Protein AF-A0A817XS03-F1 (afdb_monomer)

Secondary structure (DSSP, 8-state):
--SSSS----------S----------S--HHHHHHHHHHHHHHHHHHHHHHHHHHHHHHHHHHHHHHHHHHHHHHHHHHHHHHH-

pLD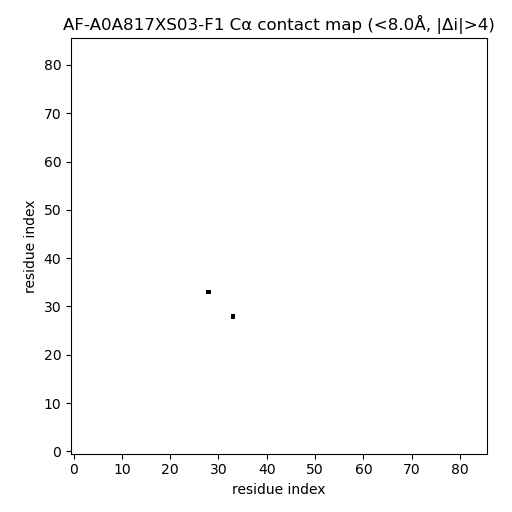DT: mean 74.99, std 17.76, range [45.47, 96.81]

Structure (mmCIF, N/CA/C/O backbone):
data_AF-A0A817XS03-F1
#
_entry.id   AF-A0A817XS03-F1
#
loop_
_atom_site.group_PDB
_atom_site.id
_atom_site.type_symbol
_atom_site.label_atom_id
_atom_site.label_alt_id
_atom_site.label_comp_id
_atom_site.label_asym_id
_atom_site.label_entity_id
_atom_site.label_seq_id
_atom_site.pdbx_PDB_ins_code
_atom_site.Cartn_x
_atom_site.Cartn_y
_atom_site.Cartn_z
_atom_site.occupancy
_atom_site.B_iso_or_equiv
_atom_site.auth_seq_id
_atom_site.auth_comp_id
_atom_site.auth_asym_id
_atom_site.auth_atom_id
_atom_site.pdbx_PDB_model_num
ATOM 1 N N . LEU A 1 1 ? 20.812 22.769 -87.652 1.00 46.66 1 LEU A N 1
ATOM 2 C CA . LEU A 1 1 ? 21.127 21.684 -86.689 1.00 46.66 1 LEU A CA 1
ATOM 3 C C . LEU A 1 1 ? 21.972 22.232 -85.529 1.00 46.66 1 LEU A C 1
ATOM 5 O O . LEU A 1 1 ? 23.043 21.715 -85.262 1.00 46.66 1 LEU A O 1
ATOM 9 N N . TYR A 1 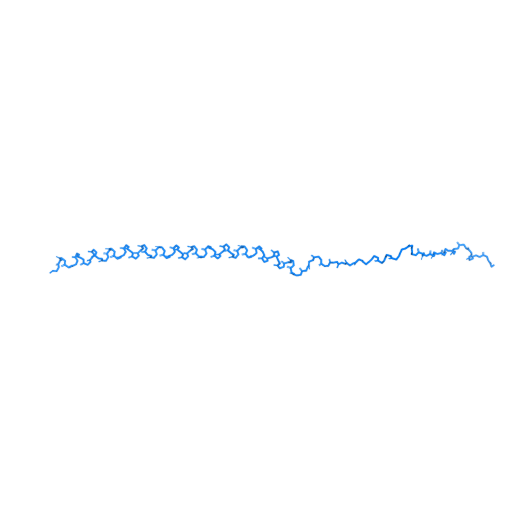2 ? 21.520 23.295 -84.858 1.00 52.25 2 TYR A N 1
ATOM 10 C CA . TYR A 1 2 ? 22.275 23.946 -83.778 1.00 52.25 2 TYR A CA 1
ATOM 11 C C . TYR A 1 2 ? 21.293 24.588 -82.800 1.00 52.25 2 TYR A C 1
ATOM 13 O O . TYR A 1 2 ? 21.103 25.793 -82.830 1.00 52.25 2 TYR A O 1
ATOM 21 N N . GLU A 1 3 ? 20.604 23.787 -81.988 1.00 55.41 3 GLU A N 1
ATOM 22 C CA . GLU A 1 3 ? 19.770 24.364 -80.917 1.00 55.41 3 GLU A CA 1
ATOM 23 C C . GLU A 1 3 ? 19.504 23.423 -79.736 1.00 55.41 3 GLU A C 1
ATOM 25 O O . GLU A 1 3 ? 18.610 23.662 -78.936 1.00 55.41 3 GLU A O 1
ATOM 30 N N . VAL A 1 4 ? 20.291 22.353 -79.585 1.00 55.12 4 VAL A N 1
ATOM 31 C CA . VAL A 1 4 ? 20.110 21.386 -78.481 1.00 55.12 4 VAL A CA 1
ATOM 32 C C . VAL A 1 4 ? 21.304 21.296 -77.529 1.00 55.12 4 VAL A C 1
ATOM 34 O O . VAL A 1 4 ? 21.297 20.486 -76.612 1.00 55.12 4 VAL A O 1
ATOM 37 N N . GLN A 1 5 ? 22.323 22.146 -77.692 1.00 57.03 5 GLN A N 1
ATOM 38 C CA . GLN A 1 5 ? 23.542 22.085 -76.870 1.00 57.03 5 GLN A CA 1
ATOM 39 C C . GLN A 1 5 ? 23.520 22.936 -75.592 1.00 57.03 5 GLN A C 1
ATOM 41 O O . GLN A 1 5 ? 24.503 22.922 -74.861 1.00 57.03 5 GLN A O 1
ATOM 46 N N . ASN A 1 6 ? 22.436 23.654 -75.283 1.00 49.41 6 ASN A N 1
ATOM 47 C CA . ASN A 1 6 ? 22.464 24.651 -74.204 1.00 49.41 6 ASN A CA 1
ATOM 48 C C . ASN A 1 6 ? 21.835 24.214 -72.876 1.00 49.41 6 ASN A C 1
ATOM 50 O O . ASN A 1 6 ? 21.613 25.055 -72.010 1.00 49.41 6 ASN A O 1
ATOM 54 N N . ASN A 1 7 ? 21.526 22.926 -72.700 1.00 53.19 7 ASN A N 1
ATOM 55 C CA . ASN A 1 7 ? 20.934 22.468 -71.444 1.00 53.19 7 ASN A CA 1
ATOM 56 C C . ASN A 1 7 ? 21.259 21.007 -71.103 1.00 53.19 7 ASN A C 1
ATOM 58 O O . ASN A 1 7 ? 20.372 20.213 -70.803 1.00 53.19 7 ASN A O 1
ATOM 62 N N . PHE A 1 8 ? 22.536 20.632 -71.180 1.00 55.00 8 PHE A N 1
ATOM 63 C CA . PHE A 1 8 ? 23.008 19.378 -70.596 1.00 55.00 8 PHE A CA 1
ATOM 64 C C . PHE A 1 8 ? 23.741 19.685 -69.291 1.00 55.00 8 PHE A C 1
ATOM 66 O O . PHE A 1 8 ? 24.919 20.030 -69.287 1.00 55.00 8 PHE A O 1
ATOM 73 N N . VAL A 1 9 ? 23.022 19.569 -68.175 1.00 58.06 9 VAL A N 1
ATOM 74 C CA . VAL A 1 9 ? 23.608 19.474 -66.835 1.00 58.06 9 VAL A CA 1
ATOM 75 C C . VAL A 1 9 ? 23.644 17.995 -66.477 1.00 58.06 9 VAL A C 1
ATOM 77 O O . VAL A 1 9 ? 22.601 17.368 -66.303 1.00 58.06 9 VAL A O 1
ATOM 80 N N . SER A 1 10 ? 24.848 17.430 -66.405 1.00 52.97 10 SER A N 1
ATOM 81 C CA . SER A 1 10 ? 25.065 16.074 -65.906 1.00 52.97 10 SER A CA 1
ATOM 82 C C . SER A 1 10 ? 25.435 16.174 -64.431 1.00 52.97 10 SER A C 1
ATOM 84 O O . SER A 1 10 ? 26.520 16.641 -64.091 1.00 52.97 10 SER A O 1
ATOM 86 N N . LEU A 1 11 ? 24.500 15.804 -63.557 1.00 52.28 11 LEU A N 1
ATOM 87 C CA . LEU A 1 11 ? 24.699 15.772 -62.112 1.00 52.28 11 LEU A CA 1
ATOM 88 C C . LEU A 1 11 ? 25.141 14.360 -61.721 1.00 52.28 11 LEU A C 1
ATOM 90 O O . LEU A 1 11 ? 24.320 13.451 -61.618 1.00 52.28 11 LEU A O 1
ATOM 94 N N . GLU A 1 12 ? 26.439 14.176 -61.523 1.00 57.00 12 GLU A N 1
ATOM 95 C CA . GLU A 1 12 ? 26.994 12.933 -60.997 1.00 57.00 12 GLU A CA 1
ATOM 96 C C . GLU A 1 12 ? 27.105 13.055 -59.475 1.00 57.00 12 GLU A C 1
ATOM 98 O O . GLU A 1 12 ? 27.998 13.709 -58.938 1.00 57.00 12 GLU A O 1
ATOM 103 N N . VAL A 1 13 ? 26.128 12.484 -58.770 1.00 55.09 13 VAL A N 1
ATOM 104 C CA . VAL A 1 13 ? 26.114 12.453 -57.305 1.00 55.09 13 VAL A CA 1
ATOM 105 C C . VAL A 1 13 ? 27.016 11.312 -56.850 1.00 55.09 13 VAL A C 1
ATOM 107 O O . VAL A 1 13 ? 26.607 10.153 -56.807 1.00 55.09 13 VAL A O 1
ATOM 110 N N . VAL A 1 14 ? 28.256 11.646 -56.509 1.00 5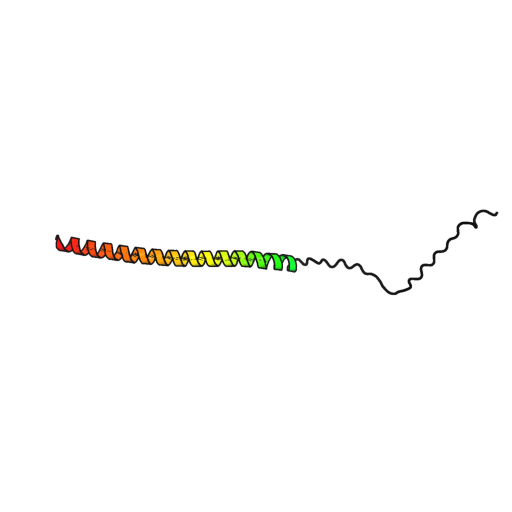7.41 14 VAL A N 1
ATOM 111 C CA . VAL A 1 14 ? 29.156 10.743 -55.792 1.00 57.41 14 VAL A CA 1
ATOM 112 C C . VAL A 1 14 ? 28.816 10.845 -54.307 1.00 57.41 14 VAL A C 1
ATOM 114 O O . VAL A 1 14 ? 29.061 11.869 -53.675 1.00 57.41 14 VAL A O 1
ATOM 117 N N . CYS A 1 15 ? 28.211 9.798 -53.743 1.00 49.53 15 CYS A N 1
ATOM 118 C CA . CYS A 1 15 ? 28.008 9.695 -52.300 1.00 49.53 15 CYS A CA 1
ATOM 119 C C . CYS A 1 15 ? 29.376 9.563 -51.612 1.00 49.53 15 CYS A C 1
ATOM 121 O O . CYS A 1 15 ? 29.977 8.492 -51.623 1.00 49.53 15 CYS A O 1
ATOM 123 N N . GLU A 1 16 ? 29.869 10.658 -51.029 1.00 56.41 16 GLU A N 1
ATOM 124 C CA . GLU A 1 16 ? 31.186 10.751 -50.376 1.00 56.41 16 GLU A CA 1
ATOM 125 C C . GLU A 1 16 ? 31.287 9.927 -49.075 1.00 56.41 16 GLU A C 1
ATOM 127 O O . GLU A 1 16 ? 32.369 9.757 -48.517 1.00 56.41 16 GLU A O 1
ATOM 132 N N . SER A 1 17 ? 30.192 9.341 -48.588 1.00 47.41 17 SER A N 1
ATOM 133 C CA . SER A 1 17 ? 30.227 8.517 -47.385 1.00 47.41 17 SER A CA 1
ATOM 134 C C . SER A 1 17 ? 29.214 7.374 -47.418 1.00 47.41 17 SER A C 1
ATOM 136 O O . SER A 1 17 ? 28.037 7.541 -47.732 1.00 47.41 17 SER A O 1
ATOM 138 N N . THR A 1 18 ? 29.680 6.186 -47.022 1.00 52.38 18 THR A N 1
ATOM 139 C CA . THR A 1 18 ? 28.877 5.012 -46.638 1.00 52.38 18 THR A CA 1
ATOM 140 C C . THR A 1 18 ? 28.120 5.301 -45.337 1.00 52.38 18 THR A C 1
ATOM 142 O O . THR A 1 18 ? 28.286 4.617 -44.330 1.00 52.38 18 THR A O 1
ATOM 145 N N . GLN A 1 19 ? 27.337 6.372 -45.301 1.00 47.56 19 GLN A N 1
ATOM 146 C CA . GLN A 1 19 ? 26.492 6.718 -44.170 1.00 47.56 19 GLN A CA 1
ATOM 147 C C 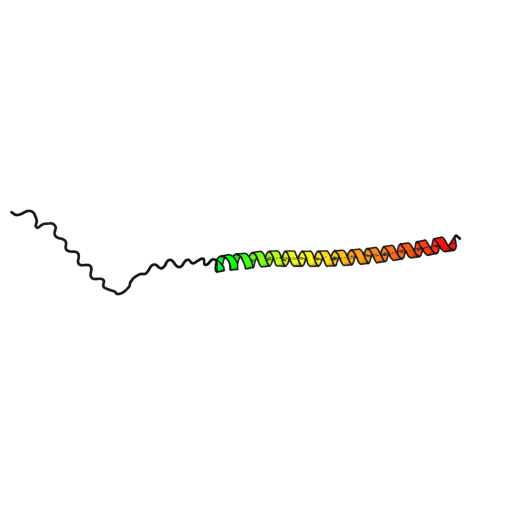. GLN A 1 19 ? 25.053 6.704 -44.653 1.00 47.56 19 GLN A C 1
ATOM 149 O O . GLN A 1 19 ? 24.488 7.695 -45.102 1.00 47.56 19 GLN A O 1
ATOM 154 N N . VAL A 1 20 ? 24.471 5.508 -44.587 1.00 50.62 20 VAL A N 1
ATOM 155 C CA . VAL A 1 20 ? 23.027 5.334 -44.668 1.00 50.62 20 VAL A CA 1
ATOM 156 C C . VAL A 1 20 ? 22.459 5.959 -43.397 1.00 50.62 20 VAL A C 1
ATOM 158 O O . VAL A 1 20 ? 22.480 5.330 -42.338 1.00 50.62 20 VAL A O 1
ATOM 161 N N . GLU A 1 21 ? 21.997 7.208 -43.474 1.00 53.00 21 GLU A N 1
ATOM 162 C CA . GLU A 1 21 ? 21.179 7.802 -42.417 1.00 53.00 21 GLU A CA 1
ATOM 163 C C . GLU A 1 21 ? 19.839 7.065 -42.361 1.00 53.00 21 GLU A C 1
ATOM 165 O O . GLU A 1 21 ? 18.833 7.445 -42.960 1.00 53.00 21 GLU A O 1
ATOM 170 N N . ASN A 1 22 ? 19.839 5.947 -41.642 1.00 48.03 22 ASN A N 1
ATOM 171 C CA . ASN A 1 22 ? 18.619 5.287 -41.236 1.00 48.03 22 ASN A CA 1
ATOM 172 C C . ASN A 1 22 ? 17.965 6.160 -40.164 1.00 48.03 22 ASN A C 1
ATOM 174 O O . ASN A 1 22 ? 18.321 6.085 -38.989 1.00 48.03 22 ASN A O 1
ATOM 178 N N . TYR A 1 23 ? 16.980 6.962 -40.564 1.00 48.25 23 TYR A N 1
ATOM 179 C CA . TYR A 1 23 ? 16.009 7.563 -39.653 1.00 48.25 23 TYR A CA 1
ATOM 180 C C . TYR A 1 23 ? 15.141 6.448 -39.059 1.00 48.25 23 TYR A C 1
A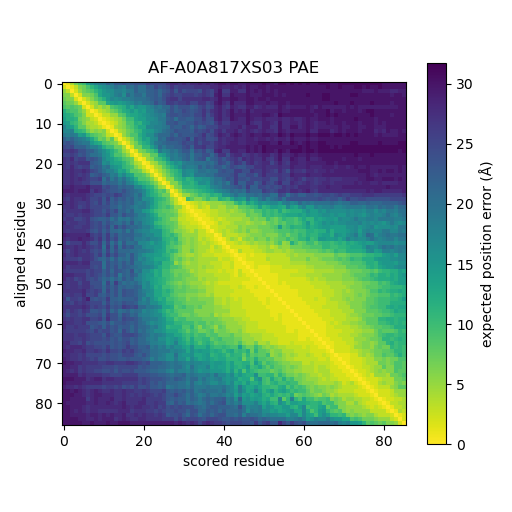TOM 182 O O . TYR A 1 23 ? 13.979 6.261 -39.422 1.00 48.25 23 TYR A O 1
ATOM 190 N N . THR A 1 24 ? 15.710 5.654 -38.152 1.00 52.12 24 THR A N 1
ATOM 191 C CA . THR A 1 24 ? 14.920 4.761 -37.315 1.00 52.12 24 THR A CA 1
ATOM 192 C C . THR A 1 24 ? 14.143 5.661 -36.371 1.00 52.12 24 THR A C 1
ATOM 194 O O . THR A 1 24 ? 14.692 6.154 -35.386 1.00 52.12 24 THR A O 1
ATOM 197 N N . GLN A 1 25 ? 12.873 5.915 -36.685 1.00 45.47 25 GLN A N 1
ATOM 198 C CA . GLN A 1 25 ? 11.922 6.396 -35.694 1.00 45.47 25 GLN A CA 1
ATOM 199 C C . GLN A 1 25 ? 11.882 5.341 -34.587 1.00 45.47 25 GLN A C 1
ATOM 201 O O . GLN A 1 25 ? 11.150 4.356 -34.674 1.00 45.47 25 GLN A O 1
ATOM 206 N N . GLN A 1 26 ? 12.737 5.491 -33.576 1.00 53.50 26 GLN A N 1
ATOM 207 C CA . GLN A 1 26 ? 12.600 4.743 -32.344 1.00 53.50 26 GLN A CA 1
ATOM 208 C C . GLN A 1 26 ? 11.247 5.165 -31.790 1.00 53.50 26 GLN A C 1
ATOM 210 O O . GLN A 1 26 ? 11.056 6.326 -31.428 1.00 53.50 26 GLN A O 1
ATOM 215 N N . ALA A 1 27 ? 10.283 4.246 -31.800 1.00 53.50 27 ALA A N 1
ATOM 216 C CA . ALA A 1 27 ? 9.051 4.397 -31.053 1.00 53.50 27 ALA A CA 1
ATOM 217 C C . ALA A 1 27 ? 9.445 4.534 -29.574 1.00 53.50 27 ALA A C 1
ATOM 219 O O . ALA A 1 27 ? 9.575 3.551 -28.857 1.00 53.50 27 ALA A O 1
ATOM 220 N N . SER A 1 28 ? 9.716 5.772 -29.157 1.00 55.53 28 SER A N 1
ATOM 221 C CA . SER A 1 28 ? 10.227 6.152 -27.833 1.00 55.53 28 SER A CA 1
ATOM 222 C C . SER A 1 28 ? 9.196 5.912 -26.719 1.00 55.53 28 SER A C 1
ATOM 224 O O . SER A 1 28 ? 9.476 6.085 -25.540 1.00 55.53 28 SER A O 1
ATOM 226 N N . LEU A 1 29 ? 7.986 5.491 -27.093 1.00 55.47 29 LEU A N 1
ATOM 227 C CA . LEU A 1 29 ? 6.970 4.970 -26.194 1.00 55.47 29 LEU A CA 1
ATOM 228 C C . LEU A 1 29 ? 6.792 3.485 -26.489 1.00 55.47 29 LEU A C 1
ATOM 230 O O . LEU A 1 29 ? 5.934 3.085 -27.281 1.00 55.47 29 LEU A O 1
ATOM 234 N N . SER A 1 30 ? 7.593 2.652 -25.834 1.00 66.62 30 SER A N 1
ATOM 235 C CA . SER A 1 30 ? 7.208 1.257 -25.699 1.00 66.62 30 SER A CA 1
ATOM 236 C C . SER A 1 30 ? 5.972 1.204 -24.783 1.00 66.62 30 SER A C 1
ATOM 238 O O . SER A 1 30 ? 5.893 1.973 -23.820 1.00 66.62 30 SER A O 1
ATOM 240 N N . PRO A 1 31 ? 4.989 0.313 -25.008 1.00 66.31 31 PRO A N 1
ATOM 241 C CA . PRO A 1 31 ? 3.840 0.151 -24.106 1.00 66.31 31 PRO A CA 1
ATOM 242 C C . PRO A 1 31 ? 4.253 -0.087 -22.645 1.00 66.31 31 PRO A C 1
ATOM 244 O O . PRO A 1 31 ? 3.511 0.229 -21.720 1.00 66.31 31 PRO A O 1
ATOM 247 N N . VAL A 1 32 ? 5.465 -0.614 -22.451 1.00 76.31 32 VAL A N 1
ATOM 248 C CA . VAL A 1 32 ? 6.111 -0.831 -21.155 1.00 76.31 32 VAL A CA 1
ATOM 249 C C . VAL A 1 32 ? 6.420 0.484 -20.433 1.00 76.31 32 VAL A C 1
ATOM 251 O O . VAL A 1 32 ? 6.213 0.560 -19.227 1.00 76.31 32 VAL A O 1
ATOM 254 N N . ASP A 1 33 ? 6.839 1.534 -21.140 1.00 75.00 33 ASP A N 1
ATOM 255 C CA . ASP A 1 33 ? 7.146 2.840 -20.538 1.00 75.00 33 ASP A CA 1
ATOM 256 C C . ASP A 1 33 ? 5.864 3.549 -20.088 1.00 75.00 33 ASP A C 1
ATOM 258 O O . ASP A 1 33 ? 5.798 4.132 -19.002 1.00 75.00 33 ASP A O 1
ATOM 262 N N . VAL A 1 34 ? 4.800 3.416 -20.886 1.00 76.94 34 VAL A N 1
ATOM 263 C CA . VAL A 1 34 ? 3.464 3.918 -20.543 1.00 76.94 34 VAL A CA 1
ATOM 264 C C . VAL A 1 34 ? 2.909 3.165 -19.334 1.00 76.94 34 VAL A C 1
ATOM 266 O O . VAL A 1 34 ? 2.421 3.787 -18.392 1.00 76.94 34 VAL A O 1
ATOM 269 N N . LEU A 1 35 ? 3.035 1.836 -19.315 1.00 81.38 35 LEU A N 1
ATOM 270 C CA . LEU A 1 35 ? 2.586 1.004 -18.201 1.00 81.38 35 LEU A CA 1
ATOM 271 C C . LEU A 1 35 ? 3.418 1.224 -16.931 1.00 81.38 35 LEU A C 1
ATOM 273 O O . LEU A 1 35 ? 2.868 1.164 -15.839 1.00 81.38 35 LEU A O 1
ATOM 277 N N . SER A 1 36 ? 4.712 1.512 -17.059 1.00 82.44 36 SER A N 1
ATOM 278 C CA . SER A 1 36 ? 5.596 1.844 -15.939 1.00 82.44 36 SER A CA 1
ATOM 279 C C . SER A 1 36 ? 5.197 3.171 -15.287 1.00 82.44 36 SER A C 1
ATOM 281 O O . SER A 1 36 ? 5.002 3.234 -14.072 1.00 82.44 36 SER A O 1
ATOM 283 N N . ASN A 1 37 ? 4.972 4.220 -16.087 1.00 82.12 37 ASN A N 1
ATOM 284 C CA . ASN A 1 37 ? 4.548 5.523 -15.571 1.00 82.12 37 ASN A CA 1
ATOM 285 C C . ASN A 1 37 ? 3.135 5.473 -14.961 1.00 82.12 37 ASN A C 1
ATOM 287 O O . ASN A 1 37 ? 2.901 6.007 -13.874 1.00 82.12 37 ASN A O 1
ATOM 291 N N . VAL A 1 38 ? 2.202 4.784 -15.628 1.00 85.44 38 VAL A N 1
ATOM 292 C CA . VAL A 1 38 ? 0.839 4.586 -15.117 1.00 85.44 38 VAL A CA 1
ATOM 293 C C . VAL A 1 38 ? 0.876 3.725 -13.861 1.00 85.44 38 VAL A C 1
ATOM 295 O O . VAL A 1 38 ? 0.391 4.161 -12.829 1.00 85.44 38 VAL A O 1
ATOM 298 N N . GLY A 1 39 ? 1.517 2.559 -13.906 1.00 80.62 39 GLY A N 1
ATOM 299 C CA . GLY A 1 39 ? 1.607 1.613 -12.796 1.00 80.62 39 GLY A CA 1
ATOM 300 C C . GLY A 1 39 ? 2.268 2.197 -11.549 1.00 80.62 39 GLY A C 1
ATOM 301 O O . GLY A 1 39 ? 1.817 1.916 -10.441 1.00 80.62 39 GLY A O 1
ATOM 302 N N . GLY A 1 40 ? 3.280 3.054 -11.709 1.00 84.00 40 GLY A N 1
ATOM 303 C CA . GLY A 1 40 ? 3.911 3.762 -10.596 1.00 84.00 40 GLY A CA 1
ATOM 304 C C . GLY A 1 40 ? 2.948 4.722 -9.894 1.00 84.00 40 GLY A C 1
ATOM 305 O O . GLY A 1 40 ? 2.762 4.639 -8.679 1.00 84.00 40 GLY A O 1
ATOM 306 N N . GLN A 1 41 ? 2.282 5.599 -10.651 1.00 85.69 41 GLN A N 1
ATOM 307 C CA . GLN A 1 41 ? 1.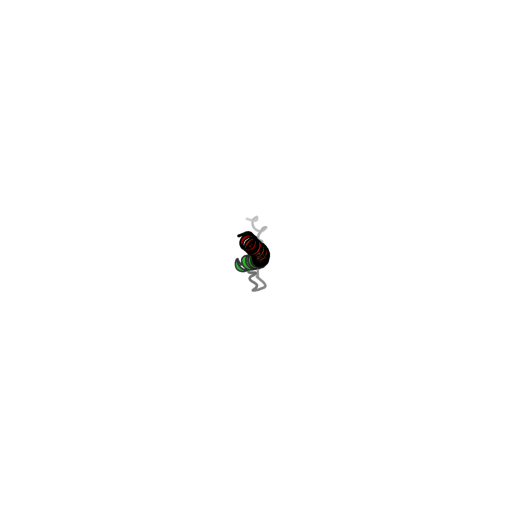340 6.565 -10.078 1.00 85.69 41 GLN A CA 1
ATOM 308 C C . GLN A 1 41 ? 0.067 5.881 -9.566 1.00 85.69 41 GLN A C 1
ATOM 310 O O . GLN A 1 41 ? -0.343 6.110 -8.430 1.00 85.69 41 GLN A O 1
ATOM 315 N N . THR A 1 42 ? -0.532 4.979 -10.344 1.00 87.94 42 THR A N 1
ATOM 316 C CA . THR A 1 42 ? -1.735 4.245 -9.931 1.00 87.94 42 THR A CA 1
ATOM 317 C C . THR A 1 42 ? -1.446 3.318 -8.761 1.00 87.94 42 THR A C 1
ATOM 319 O O . THR A 1 42 ? -2.265 3.210 -7.856 1.00 87.94 42 THR A O 1
ATOM 322 N N . GLY A 1 43 ? -0.277 2.673 -8.735 1.00 88.06 43 GLY A N 1
ATOM 323 C CA . GLY A 1 43 ? 0.143 1.808 -7.635 1.00 88.06 43 GLY A CA 1
ATOM 324 C C . GLY A 1 43 ? 0.300 2.576 -6.327 1.00 88.06 43 GLY A C 1
ATOM 325 O O . GLY A 1 43 ? -0.120 2.090 -5.281 1.00 88.06 43 GLY A O 1
ATOM 326 N N . LEU A 1 44 ? 0.816 3.805 -6.386 1.00 89.31 44 LEU A N 1
ATOM 327 C CA . LEU A 1 44 ? 0.947 4.665 -5.212 1.00 89.31 44 LEU A CA 1
ATOM 328 C C . LEU A 1 44 ? -0.427 5.105 -4.683 1.00 89.31 44 LEU A C 1
ATOM 330 O O . LEU A 1 44 ? -0.685 5.016 -3.484 1.00 89.31 44 LEU A O 1
ATOM 334 N N . TRP A 1 45 ? -1.346 5.486 -5.573 1.00 91.69 45 TRP A N 1
ATOM 335 C CA . TRP A 1 45 ? -2.724 5.833 -5.204 1.00 91.69 45 TRP A CA 1
ATOM 336 C C . TRP A 1 45 ? -3.514 4.641 -4.644 1.00 91.69 45 TRP A C 1
ATOM 338 O O . TRP A 1 45 ? -4.239 4.782 -3.655 1.00 91.69 45 TRP A O 1
ATOM 348 N N . ILE A 1 46 ? -3.350 3.451 -5.228 1.00 92.94 46 ILE A N 1
ATOM 349 C CA . ILE A 1 46 ? -3.960 2.211 -4.728 1.00 92.94 46 ILE A CA 1
ATOM 350 C C . ILE A 1 46 ? -3.353 1.812 -3.381 1.00 92.94 46 ILE A C 1
ATOM 352 O O . ILE A 1 46 ? -4.090 1.423 -2.478 1.00 92.94 46 ILE A O 1
ATOM 356 N N . GLY A 1 47 ? -2.039 1.964 -3.211 1.00 93.31 47 GLY A N 1
ATOM 357 C CA . GLY A 1 47 ? -1.353 1.715 -1.947 1.00 93.31 47 GLY A CA 1
ATOM 358 C C . GLY A 1 47 ? -1.878 2.604 -0.820 1.00 93.31 47 GLY A C 1
ATOM 359 O O . GLY A 1 47 ? -2.242 2.094 0.236 1.00 93.31 47 GLY A O 1
ATOM 360 N N . ILE A 1 48 ? -2.005 3.913 -1.062 1.00 94.44 48 ILE A N 1
ATOM 361 C CA . ILE A 1 48 ? -2.583 4.854 -0.086 1.00 94.44 48 ILE A CA 1
ATOM 362 C C . ILE A 1 48 ? -4.029 4.472 0.241 1.00 94.44 48 ILE A C 1
ATOM 364 O O . ILE A 1 48 ? -4.389 4.389 1.413 1.00 94.44 48 ILE A O 1
ATOM 368 N N . SER A 1 49 ? -4.837 4.169 -0.778 1.00 95.56 49 SER A N 1
ATOM 369 C CA . SER A 1 49 ? -6.227 3.735 -0.583 1.00 95.56 49 SER A CA 1
ATOM 370 C C . SER A 1 49 ? -6.310 2.469 0.278 1.00 95.56 49 SER A C 1
ATOM 372 O O . SER A 1 49 ? -7.155 2.370 1.165 1.00 95.56 49 SER A O 1
ATOM 374 N N . PHE A 1 50 ? -5.403 1.514 0.061 1.00 95.88 50 PHE A N 1
ATOM 375 C CA . PHE A 1 50 ? -5.324 0.284 0.842 1.00 95.88 50 PHE A CA 1
ATOM 376 C C . PHE A 1 50 ? -4.932 0.543 2.303 1.00 95.88 50 PHE A C 1
ATOM 378 O O . PHE A 1 50 ? -5.571 -0.002 3.203 1.00 95.88 50 PHE A O 1
ATOM 385 N N . LEU A 1 51 ? -3.941 1.409 2.552 1.00 95.38 51 LEU A N 1
ATOM 386 C CA . LEU A 1 51 ? -3.575 1.836 3.907 1.00 95.38 51 LEU A CA 1
ATOM 387 C C . LEU A 1 51 ? -4.763 2.478 4.636 1.00 95.38 51 LEU A C 1
ATOM 389 O O . LEU A 1 51 ? -5.046 2.100 5.771 1.00 95.38 51 LEU A O 1
ATOM 393 N N . SER A 1 52 ? -5.505 3.371 3.975 1.00 95.94 52 SER A N 1
ATOM 394 C CA . SER A 1 52 ? -6.694 4.001 4.563 1.00 95.94 52 SER A CA 1
ATOM 395 C C . SER A 1 52 ? -7.785 2.989 4.927 1.00 95.94 52 SER A C 1
ATOM 397 O O . SER A 1 52 ? -8.415 3.113 5.975 1.00 95.94 52 SER A O 1
ATOM 399 N N . VAL A 1 53 ? -8.006 1.960 4.101 1.00 96.69 53 VAL A N 1
ATOM 400 C CA . VAL A 1 53 ? -8.954 0.877 4.423 1.00 96.69 53 VAL A CA 1
ATOM 401 C C . VAL A 1 53 ? -8.484 0.078 5.640 1.00 96.69 53 VAL A C 1
ATOM 403 O O . VAL A 1 53 ? -9.289 -0.239 6.515 1.00 96.69 53 VAL A O 1
ATOM 406 N N . MET A 1 54 ? -7.188 -0.225 5.723 1.00 96.81 54 MET A N 1
ATOM 407 C CA . MET A 1 54 ? -6.589 -0.926 6.863 1.00 96.81 54 MET A CA 1
ATOM 408 C C . MET A 1 54 ? -6.783 -0.136 8.166 1.00 96.81 54 MET A C 1
ATOM 410 O O . MET A 1 54 ? -7.241 -0.684 9.170 1.00 96.81 54 MET A O 1
ATOM 414 N N . GLU A 1 55 ? -6.536 1.173 8.125 1.00 96.38 55 GLU A N 1
ATOM 415 C CA . GLU A 1 55 ? -6.725 2.077 9.260 1.00 96.38 55 GLU A CA 1
ATOM 416 C C . GLU A 1 55 ? -8.203 2.189 9.670 1.00 96.38 55 GLU A C 1
ATOM 418 O O . GLU A 1 55 ? -8.536 2.134 10.856 1.00 96.38 55 GLU A O 1
ATOM 423 N N . PHE A 1 56 ? -9.115 2.244 8.696 1.00 96.19 56 PHE A N 1
ATOM 424 C CA . PHE A 1 56 ? -10.554 2.230 8.955 1.00 96.19 56 PHE A CA 1
ATOM 425 C C . PHE A 1 56 ? -11.001 0.950 9.679 1.00 96.19 56 PHE A C 1
ATOM 427 O O . PHE A 1 56 ? -11.788 1.013 10.628 1.00 96.19 56 PHE A O 1
ATOM 434 N N . ILE A 1 57 ? -10.474 -0.212 9.281 1.00 96.62 57 ILE A N 1
ATOM 435 C CA . ILE A 1 57 ? -10.755 -1.495 9.942 1.00 96.62 57 ILE A CA 1
ATOM 436 C C . ILE A 1 57 ? -10.209 -1.499 11.376 1.00 96.62 57 ILE A C 1
ATOM 438 O O . ILE A 1 57 ? -10.907 -1.938 12.296 1.00 96.62 57 ILE A O 1
ATOM 442 N N . GLU A 1 58 ? -8.992 -0.990 11.594 1.00 96.38 58 GLU A N 1
ATOM 443 C CA . GLU A 1 58 ? -8.417 -0.886 12.938 1.00 96.38 58 GLU A CA 1
ATOM 444 C C . GLU A 1 58 ? -9.280 0.005 13.845 1.00 96.38 58 GLU A C 1
ATOM 446 O O . GLU A 1 58 ? -9.597 -0.370 14.981 1.00 96.38 58 GLU A O 1
ATOM 451 N N . MET A 1 59 ? -9.716 1.158 13.335 1.00 95.88 59 MET A N 1
ATOM 452 C CA . MET A 1 59 ? -10.601 2.072 14.051 1.00 95.88 59 MET A CA 1
ATOM 453 C C . MET A 1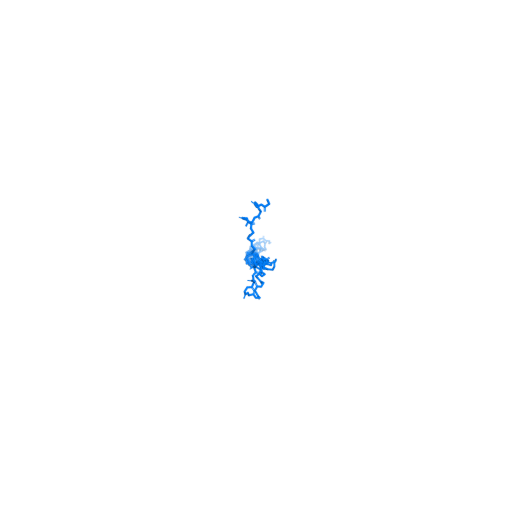 59 ? -11.934 1.401 14.401 1.00 95.88 59 MET A C 1
ATOM 455 O O . MET A 1 59 ? -12.366 1.462 15.556 1.00 95.88 59 MET A O 1
ATOM 459 N N . LEU A 1 60 ? -12.559 0.708 13.443 1.00 95.94 60 LEU A N 1
ATOM 460 C CA . LEU A 1 60 ? -13.805 -0.025 13.667 1.00 95.94 60 LEU A CA 1
ATOM 461 C C . LEU A 1 60 ? -13.638 -1.056 14.791 1.00 95.94 60 LEU A C 1
ATOM 463 O O . LEU A 1 60 ? -14.465 -1.137 15.699 1.00 95.94 60 LEU A O 1
ATOM 467 N N . TYR A 1 61 ? -12.536 -1.808 14.781 1.00 96.00 61 TYR A N 1
ATOM 468 C CA . TYR A 1 61 ? -12.264 -2.813 15.804 1.00 96.00 61 TYR A CA 1
ATOM 469 C C . TYR A 1 61 ? -12.058 -2.199 17.197 1.00 96.00 61 TYR A C 1
ATOM 471 O O . TYR A 1 61 ? -12.548 -2.736 18.195 1.00 96.00 61 TYR A O 1
ATOM 479 N N . ARG A 1 62 ? -11.367 -1.054 17.286 1.00 94.69 62 ARG A N 1
ATOM 480 C CA . ARG A 1 62 ? -11.187 -0.307 18.544 1.00 94.69 62 ARG A C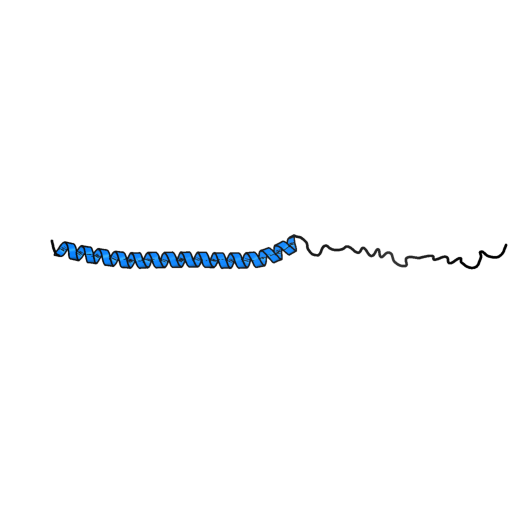A 1
ATOM 481 C C . ARG A 1 62 ? -12.518 0.192 19.099 1.00 94.69 62 ARG A C 1
ATOM 483 O O . ARG A 1 62 ? -12.775 -0.009 20.287 1.00 94.69 62 ARG A O 1
ATOM 490 N N . ILE A 1 63 ? -13.363 0.774 18.248 1.00 94.50 63 ILE A N 1
ATOM 491 C CA . ILE A 1 63 ? -14.697 1.265 18.622 1.00 94.50 63 ILE A CA 1
ATOM 492 C C . ILE A 1 63 ? -15.562 0.114 19.127 1.00 94.50 63 ILE A C 1
ATOM 494 O O . ILE A 1 63 ? -16.077 0.181 20.240 1.00 94.50 63 ILE A O 1
ATOM 498 N N . LEU A 1 64 ? -15.657 -0.982 18.367 1.00 94.69 64 LEU A N 1
ATOM 499 C CA . LEU A 1 64 ? -16.456 -2.140 18.765 1.00 94.69 64 LEU A CA 1
ATOM 500 C C . LEU A 1 64 ? -16.010 -2.698 20.117 1.00 94.69 64 LEU A C 1
ATOM 502 O O . LEU A 1 64 ? -16.856 -3.004 20.954 1.00 94.69 64 LEU A O 1
ATOM 506 N N . ARG A 1 65 ? -14.697 -2.788 20.373 1.00 93.50 65 ARG A N 1
ATOM 507 C CA . ARG A 1 65 ? -14.183 -3.228 21.679 1.00 93.50 65 ARG A CA 1
ATOM 508 C C . ARG A 1 65 ? -14.549 -2.273 22.810 1.00 93.50 65 ARG A C 1
ATOM 510 O O . ARG A 1 65 ? -14.879 -2.734 23.903 1.00 93.50 65 ARG A O 1
ATOM 517 N N . TYR A 1 66 ? -14.453 -0.971 22.561 1.00 93.50 66 TYR A N 1
ATOM 518 C CA . TYR A 1 66 ? -14.767 0.054 23.548 1.00 93.50 66 TYR A CA 1
ATOM 519 C C . TYR A 1 66 ? -16.251 0.027 23.929 1.00 93.50 66 TYR A C 1
ATOM 521 O O . TYR A 1 66 ? -16.579 -0.097 25.111 1.00 93.50 66 TYR A O 1
ATOM 529 N N . GLU A 1 67 ? -17.135 0.009 22.932 1.00 90.19 67 GLU A N 1
ATOM 530 C CA . GLU A 1 67 ? -18.581 -0.109 23.126 1.00 90.19 67 GLU A CA 1
ATOM 531 C C . GLU A 1 67 ? -18.942 -1.404 23.859 1.00 90.19 67 GLU A C 1
ATOM 533 O O . GLU A 1 67 ? -19.692 -1.385 24.836 1.00 90.19 67 GLU A O 1
ATOM 538 N N . PHE A 1 68 ? -18.332 -2.538 23.488 1.00 89.25 68 PHE A N 1
ATOM 539 C CA . PHE A 1 68 ? -18.556 -3.802 24.194 1.00 89.25 68 PHE A CA 1
ATOM 540 C C . PHE A 1 68 ? -18.158 -3.724 25.670 1.00 89.25 68 PHE A C 1
ATOM 542 O O . PHE A 1 68 ? -18.832 -4.296 26.528 1.00 89.25 68 PHE A O 1
ATOM 549 N N . HIS A 1 69 ? -17.059 -3.035 25.981 1.00 90.00 69 HIS A N 1
ATOM 550 C CA . HIS A 1 69 ? -16.588 -2.886 27.352 1.00 90.00 69 HIS A CA 1
ATOM 551 C C . HIS A 1 69 ? -17.546 -2.025 28.191 1.00 90.00 69 HIS A C 1
ATOM 553 O O . HIS A 1 69 ? -17.842 -2.377 29.338 1.00 90.00 69 HIS A O 1
ATOM 559 N N . ILE A 1 70 ? -18.091 -0.950 27.614 1.00 87.75 70 ILE A N 1
ATOM 560 C CA . ILE A 1 70 ? -19.104 -0.105 28.265 1.00 87.75 70 ILE A CA 1
ATOM 561 C C . ILE A 1 70 ? -20.411 -0.873 28.461 1.00 87.75 70 ILE A C 1
ATOM 563 O O . ILE A 1 70 ? -20.944 -0.910 29.572 1.00 87.75 70 ILE A O 1
ATOM 567 N N . ILE A 1 71 ? -20.903 -1.537 27.414 1.00 86.62 71 ILE A N 1
ATOM 568 C CA . ILE A 1 71 ? -22.150 -2.307 27.456 1.00 86.62 71 ILE A CA 1
ATOM 569 C C . ILE A 1 71 ? -22.056 -3.420 28.504 1.00 86.62 71 ILE A C 1
ATOM 571 O O . ILE A 1 71 ? -22.969 -3.584 29.314 1.00 86.62 71 ILE A O 1
ATOM 575 N N . ARG A 1 72 ? -20.929 -4.143 28.566 1.00 85.50 72 ARG A N 1
ATOM 576 C CA . ARG A 1 72 ? -20.699 -5.162 29.603 1.00 85.50 72 ARG A CA 1
ATOM 577 C C . ARG A 1 72 ? -20.786 -4.579 31.013 1.00 85.50 72 ARG A C 1
ATOM 579 O O . ARG A 1 72 ? -21.420 -5.187 31.872 1.00 85.50 72 ARG A O 1
ATOM 586 N N . ARG A 1 73 ? -20.213 -3.394 31.255 1.00 82.88 73 ARG A N 1
ATOM 587 C CA . ARG A 1 73 ? -20.329 -2.711 32.556 1.00 82.88 73 ARG A CA 1
ATOM 588 C C . ARG A 1 73 ? -21.772 -2.316 32.881 1.00 82.88 73 ARG A C 1
ATOM 590 O O . ARG A 1 73 ? -22.204 -2.500 34.019 1.00 82.88 73 ARG A O 1
ATOM 597 N N . ALA A 1 74 ? -22.525 -1.814 31.904 1.00 82.88 74 ALA A N 1
ATOM 598 C CA . ALA A 1 74 ? -23.925 -1.437 32.095 1.00 82.88 74 ALA A CA 1
ATOM 599 C C . ALA A 1 74 ? -24.812 -2.651 32.435 1.00 82.88 74 ALA A C 1
ATOM 601 O O . ALA A 1 74 ? -25.653 -2.570 33.331 1.00 82.88 74 ALA A O 1
ATOM 602 N N . ILE A 1 75 ? -24.587 -3.794 31.777 1.00 85.31 75 ILE A N 1
ATOM 603 C CA . ILE A 1 75 ? -25.346 -5.031 32.013 1.00 85.31 75 ILE A CA 1
ATOM 604 C C . ILE A 1 75 ? -25.082 -5.587 33.418 1.00 85.31 75 ILE A C 1
ATOM 606 O O . ILE A 1 75 ? -26.040 -5.914 34.117 1.00 85.31 75 ILE A O 1
ATOM 610 N N . THR A 1 76 ? -23.822 -5.645 33.869 1.00 84.88 76 THR A N 1
ATOM 611 C CA . THR A 1 76 ? -23.486 -6.151 35.214 1.00 84.88 76 THR A CA 1
ATOM 612 C C . THR A 1 76 ? -24.139 -5.321 36.320 1.00 84.88 76 THR A C 1
ATOM 614 O O . THR A 1 76 ? -24.737 -5.887 37.234 1.00 84.88 76 THR A O 1
ATOM 617 N N . ASN A 1 77 ? -24.104 -3.987 36.217 1.00 81.62 77 ASN A N 1
ATOM 618 C CA . ASN A 1 77 ? -24.769 -3.114 37.192 1.00 81.62 77 ASN A CA 1
ATOM 619 C C . ASN A 1 77 ? -26.292 -3.314 37.201 1.00 81.62 77 ASN A C 1
ATOM 621 O O . ASN A 1 77 ? -26.910 -3.349 38.266 1.00 81.62 77 ASN A O 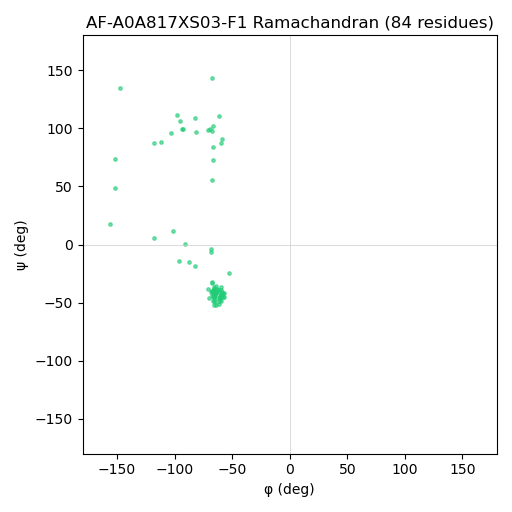1
ATOM 625 N N . LYS A 1 78 ? -26.901 -3.501 36.023 1.00 83.44 78 LYS A N 1
ATOM 626 C CA . LYS A 1 78 ? -28.342 -3.756 35.906 1.00 83.44 78 LYS A CA 1
ATOM 627 C C . LYS A 1 78 ? -28.744 -5.103 36.523 1.00 83.44 78 LYS A C 1
ATOM 629 O O . LYS A 1 78 ? -29.805 -5.205 37.132 1.00 83.44 78 LYS A O 1
ATOM 634 N N . LEU A 1 79 ? -27.892 -6.122 36.392 1.00 82.69 79 LEU A N 1
ATOM 635 C CA . LEU A 1 79 ? -28.088 -7.447 36.987 1.00 82.69 79 LEU A CA 1
ATOM 636 C C . LEU A 1 79 ? -27.973 -7.429 38.514 1.00 82.69 79 LEU A C 1
ATOM 638 O O . LEU A 1 79 ? -28.793 -8.059 39.176 1.00 82.69 79 LEU A O 1
ATOM 642 N N . TYR A 1 80 ? -27.010 -6.686 39.066 1.00 75.88 80 TYR A N 1
ATOM 643 C CA . TYR A 1 80 ? -26.858 -6.537 40.516 1.00 75.88 80 TYR A CA 1
ATOM 644 C C . TYR A 1 80 ? -28.101 -5.896 41.147 1.00 75.88 80 TYR A C 1
ATOM 646 O O . TYR A 1 80 ? -28.673 -6.457 42.077 1.00 75.88 80 TYR A O 1
ATOM 654 N N . MET A 1 81 ? -28.587 -4.788 40.575 1.00 79.50 81 MET A N 1
ATOM 655 C CA . MET A 1 81 ? -29.776 -4.090 41.082 1.00 79.50 81 MET A CA 1
ATOM 656 C C . MET A 1 81 ? -31.052 -4.938 40.990 1.00 79.50 81 MET A C 1
ATOM 658 O O . MET A 1 81 ? -31.890 -4.882 41.881 1.00 79.50 81 MET A O 1
ATOM 662 N N . ASN A 1 82 ? -31.213 -5.754 39.944 1.00 80.88 82 ASN A N 1
ATOM 663 C CA . ASN A 1 82 ? -32.381 -6.632 39.828 1.00 80.88 82 ASN A CA 1
ATOM 664 C C . ASN A 1 82 ? -32.388 -7.747 40.893 1.00 80.88 82 ASN A C 1
ATOM 666 O O . ASN A 1 82 ? -33.449 -8.164 41.344 1.00 80.88 82 ASN A O 1
ATOM 670 N N . ASN A 1 83 ? -31.212 -8.229 41.304 1.00 76.44 83 ASN A N 1
ATOM 671 C CA . ASN A 1 83 ? -31.097 -9.320 42.276 1.00 76.44 83 ASN A CA 1
ATOM 672 C C . ASN A 1 83 ? -31.225 -8.851 43.736 1.00 76.44 83 ASN A C 1
ATOM 674 O O . ASN A 1 83 ? -31.490 -9.665 44.604 1.00 76.44 83 ASN A O 1
ATOM 678 N N . THR A 1 84 ? -31.051 -7.555 44.016 1.00 70.88 84 THR A N 1
ATOM 679 C CA . THR A 1 84 ? -31.239 -6.977 45.362 1.00 70.88 84 THR A CA 1
ATOM 680 C C . THR A 1 84 ? -32.676 -6.544 45.661 1.00 70.88 84 THR A C 1
ATOM 682 O O . THR A 1 84 ? -32.988 -6.254 46.809 1.00 70.88 84 THR A O 1
ATOM 685 N N . ILE A 1 85 ? -33.530 -6.425 44.637 1.00 72.06 85 ILE A N 1
ATOM 686 C CA . ILE A 1 85 ? -34.934 -5.985 44.780 1.00 72.06 85 ILE A CA 1
ATOM 687 C C . ILE A 1 85 ? -35.894 -7.193 44.865 1.00 72.06 85 ILE A C 1
ATOM 689 O O . ILE A 1 85 ? -37.051 -7.034 45.248 1.00 72.06 85 ILE A O 1
ATOM 693 N N . LYS A 1 86 ? -35.420 -8.394 44.514 1.00 54.03 86 LYS A N 1
ATOM 694 C CA . LYS A 1 86 ? -36.128 -9.669 44.691 1.00 54.03 86 LYS A CA 1
ATOM 695 C C . LYS A 1 86 ? -35.852 -10.268 46.062 1.00 54.03 86 LYS A C 1
ATOM 697 O O . LYS A 1 86 ? -36.788 -10.912 46.579 1.00 54.03 86 LYS A O 1
#

Sequence (86 aa):
LYEVQNNFVSLEVVCESTQVENYTQQASLSPVDVLSNVGGQTGLWIGISFLSVMEFIEMLYRILRYEFHIIRRAITNKLYMNNTIK

Foldseek 3Di:
DPDDPPDDDDDDDDPPDPDPPPPPPPPPDDVVVVCVVCCVVVVVVVVVVVVVVVVVVVVVVVVVVVVVVVVVVVVVVVVVVVVVVD

Radius of gyration: 42.5 Å; Cα contacts (8 Å, |Δi|>4): 1; chains: 1; bounding box: 67×34×132 Å

Mean predicted aligned error: 16.6 Å

Solvent-accessible surface area (backbone atoms only — not comparable to full-atom values): 5481 Å² total; per-residue (Å²): 144,85,86,78,83,88,77,81,82,82,82,82,83,75,78,91,59,100,66,82,80,75,82,70,79,69,71,88,70,45,72,64,58,55,47,49,58,46,48,54,56,52,47,51,55,50,48,52,54,50,52,53,51,53,50,51,51,53,49,51,53,52,49,54,53,50,52,51,55,52,51,53,54,55,50,54,56,54,52,54,58,57,65,74,76,110